Protein AF-A0A1T5BQB6-F1 (afdb_monomer)

Solvent-accessible surface area (backbone atoms only — not comparable to full-atom values): 5089 Å² total; per-residue (Å²): 135,84,51,71,68,57,51,50,54,55,33,52,55,50,39,55,50,49,59,73,57,30,31,69,90,70,32,96,58,38,62,62,63,54,69,67,57,45,52,53,53,38,52,54,47,52,52,48,27,51,51,33,52,74,73,41,61,78,70,58,12,56,53,51,24,52,54,41,49,46,53,42,52,28,48,55,50,53,38,28,74,72,70,54,73,85,75,85,80,131

Organism: NCBI:txid1507287

Radius of gyration: 14.6 Å; Cα contacts (8 Å, |Δi|>4): 66; chains: 1; bounding box: 31×39×35 Å

Foldseek 3Di:
DDDPVRLVVLLVVLLVVLLVCQAVVNDVCRLADALVVLVVVLVVLQVVLVVLLVPDDPPVSVVVSVVSVSNNVSSVVSNCVRPNDDDDDD

pLDDT: mean 95.54, std 4.27, range [74.0, 98.69]

Structure (mmCIF, N/CA/C/O backbone):
data_AF-A0A1T5BQB6-F1
#
_entry.id   AF-A0A1T5BQB6-F1
#
loop_
_atom_site.group_PDB
_atom_site.id
_atom_site.type_symbol
_atom_site.label_atom_id
_atom_site.label_alt_id
_atom_site.label_comp_id
_atom_site.label_asym_id
_atom_site.label_entity_id
_atom_site.label_seq_id
_atom_site.pdbx_PDB_ins_code
_atom_site.Cartn_x
_atom_site.Cartn_y
_atom_site.Cartn_z
_atom_site.occupancy
_atom_site.B_iso_or_equiv
_atom_site.auth_seq_id
_atom_site.auth_comp_id
_atom_site.auth_asym_id
_atom_site.auth_atom_id
_atom_site.pdbx_PDB_model_num
ATOM 1 N N . MET A 1 1 ? -18.748 -7.369 8.334 1.00 76.69 1 MET A N 1
ATOM 2 C CA . MET A 1 1 ? -17.346 -7.737 8.036 1.00 76.69 1 MET A CA 1
ATOM 3 C C . MET A 1 1 ? -17.243 -7.978 6.544 1.00 76.69 1 MET A C 1
ATOM 5 O O . MET A 1 1 ? -18.140 -8.613 6.009 1.00 76.69 1 MET A O 1
ATOM 9 N N . THR A 1 2 ? -16.206 -7.447 5.899 1.00 91.75 2 THR A N 1
ATOM 10 C CA . THR A 1 2 ? -15.958 -7.594 4.457 1.00 91.75 2 THR A CA 1
ATOM 11 C C . THR A 1 2 ? -15.382 -8.977 4.156 1.00 91.75 2 THR A C 1
ATOM 13 O O . THR A 1 2 ? -14.554 -9.489 4.912 1.00 91.75 2 THR A O 1
ATOM 16 N N . THR A 1 3 ? -15.819 -9.603 3.070 1.00 97.69 3 THR A N 1
ATOM 17 C CA . THR A 1 3 ? -15.285 -10.885 2.605 1.00 97.69 3 THR A CA 1
ATOM 18 C C . THR A 1 3 ? -13.904 -10.711 1.978 1.00 97.69 3 THR A C 1
ATOM 20 O O . THR A 1 3 ? -13.520 -9.633 1.529 1.00 97.69 3 THR A O 1
ATOM 23 N N . ARG A 1 4 ? -13.142 -11.806 1.885 1.00 96.94 4 ARG A N 1
ATOM 24 C CA . ARG A 1 4 ? -11.829 -11.785 1.224 1.00 96.94 4 ARG A CA 1
ATOM 25 C C . ARG A 1 4 ? -11.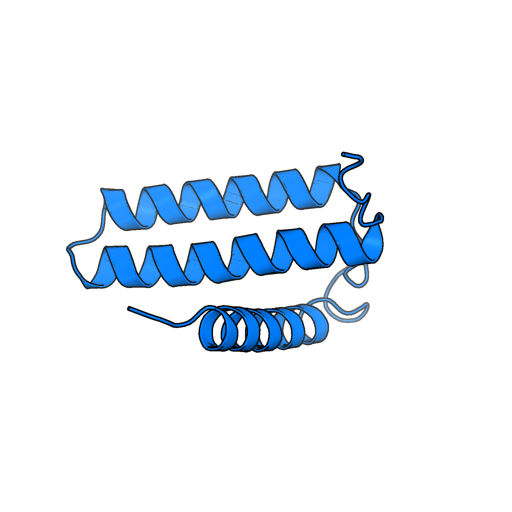918 -11.385 -0.251 1.00 96.94 4 ARG A C 1
ATOM 27 O O . ARG A 1 4 ? -11.049 -10.670 -0.731 1.00 96.94 4 ARG A O 1
ATOM 34 N N . ALA A 1 5 ? -12.965 -11.831 -0.944 1.00 98.06 5 ALA A N 1
ATOM 35 C CA . ALA A 1 5 ? -13.189 -11.491 -2.345 1.00 98.06 5 ALA A CA 1
ATOM 36 C C . ALA A 1 5 ? -13.446 -9.987 -2.526 1.00 98.06 5 ALA A C 1
ATOM 38 O O . ALA A 1 5 ? -12.845 -9.370 -3.396 1.00 98.06 5 ALA A O 1
ATOM 39 N N . GLU A 1 6 ? -14.266 -9.381 -1.662 1.00 97.81 6 GLU A N 1
ATOM 40 C CA . GLU A 1 6 ? -14.511 -7.932 -1.679 1.00 97.81 6 GLU A CA 1
ATOM 41 C C . GLU A 1 6 ? -13.244 -7.124 -1.357 1.00 97.81 6 GLU A C 1
ATOM 43 O O . GLU A 1 6 ? -13.022 -6.075 -1.955 1.00 97.81 6 GLU A O 1
ATOM 48 N N . VAL A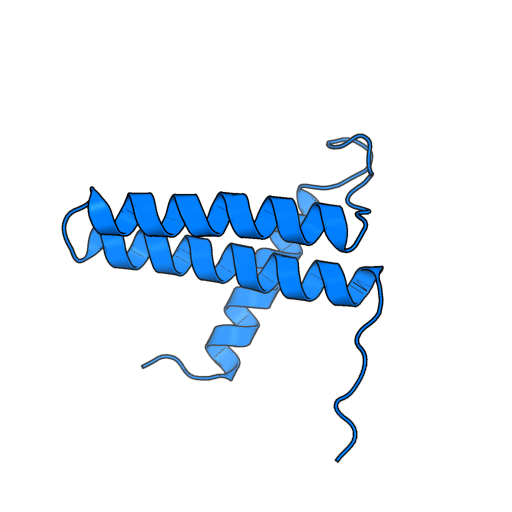 1 7 ? -12.384 -7.616 -0.454 1.00 97.44 7 VAL A N 1
ATOM 49 C CA . VAL A 1 7 ? -11.080 -6.985 -0.184 1.00 97.44 7 VAL A CA 1
ATOM 50 C C . VAL A 1 7 ? -10.193 -7.007 -1.427 1.00 97.44 7 VAL A C 1
ATOM 52 O O . VAL A 1 7 ? -9.626 -5.973 -1.772 1.00 97.44 7 VAL A O 1
ATOM 55 N N . TYR A 1 8 ? -10.083 -8.146 -2.116 1.00 97.62 8 TYR A N 1
ATOM 56 C CA . TYR A 1 8 ? -9.284 -8.223 -3.342 1.00 97.62 8 TYR A CA 1
ATOM 57 C C . TYR A 1 8 ? -9.861 -7.358 -4.463 1.00 97.62 8 TYR A C 1
ATOM 59 O O . TYR A 1 8 ? -9.105 -6.610 -5.069 1.00 97.62 8 TYR A O 1
ATOM 67 N N . ALA A 1 9 ? -11.184 -7.322 -4.637 1.00 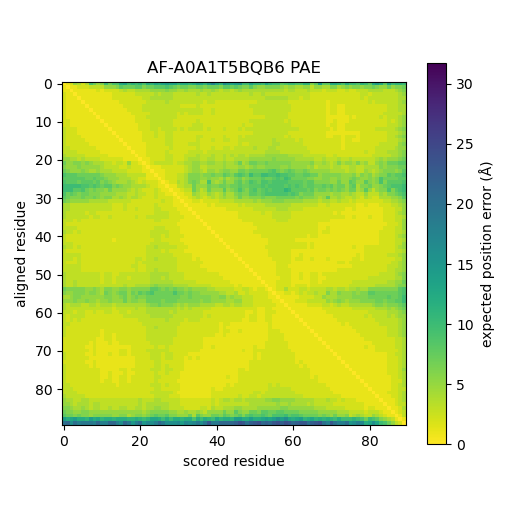97.38 9 ALA A N 1
ATOM 68 C CA . ALA A 1 9 ? -11.815 -6.411 -5.591 1.00 97.38 9 ALA A CA 1
ATOM 69 C C . ALA A 1 9 ? -11.489 -4.934 -5.290 1.00 97.38 9 ALA A C 1
ATOM 71 O O . ALA A 1 9 ? -11.202 -4.160 -6.200 1.00 97.38 9 ALA A O 1
ATOM 72 N N . ALA A 1 10 ? -11.480 -4.533 -4.014 1.00 97.25 10 ALA A N 1
ATOM 73 C CA . ALA A 1 10 ? -11.068 -3.184 -3.632 1.00 97.25 10 ALA A CA 1
ATOM 74 C C . ALA A 1 10 ? -9.584 -2.919 -3.955 1.00 97.25 10 ALA A C 1
ATOM 76 O O . ALA A 1 10 ? -9.249 -1.831 -4.425 1.00 97.25 10 ALA A O 1
ATOM 77 N N . LEU A 1 11 ? -8.695 -3.893 -3.740 1.00 97.38 11 LEU A N 1
ATOM 78 C CA . LEU A 1 11 ? -7.281 -3.763 -4.107 1.00 97.38 11 LEU A CA 1
ATOM 79 C C . LEU A 1 11 ? -7.083 -3.651 -5.618 1.00 97.38 11 LEU A C 1
ATOM 81 O O . LEU A 1 11 ? -6.300 -2.806 -6.043 1.00 97.38 11 LEU A O 1
ATOM 85 N N . ASP A 1 12 ? -7.826 -4.415 -6.416 1.00 97.25 12 ASP A N 1
ATOM 86 C CA . ASP A 1 12 ? -7.748 -4.354 -7.878 1.00 97.25 12 ASP A CA 1
ATOM 87 C C . ASP A 1 12 ? -8.120 -2.955 -8.393 1.00 97.25 12 ASP A C 1
ATOM 89 O O . ASP A 1 12 ? -7.439 -2.407 -9.260 1.00 97.25 12 ASP A O 1
ATOM 93 N N . THR A 1 13 ? -9.146 -2.318 -7.810 1.00 97.44 13 THR A N 1
ATOM 94 C CA . THR A 1 13 ? -9.507 -0.933 -8.175 1.00 97.44 13 THR A CA 1
ATOM 95 C C . THR A 1 13 ? -8.416 0.079 -7.821 1.00 97.44 13 THR A C 1
ATOM 97 O O . THR A 1 13 ? -8.164 1.009 -8.586 1.00 97.44 13 THR A O 1
ATOM 100 N N . GLU A 1 14 ? -7.732 -0.106 -6.690 1.00 97.69 14 GLU A N 1
ATOM 101 C CA . GLU A 1 14 ? -6.625 0.760 -6.274 1.00 97.69 14 GLU A CA 1
ATOM 102 C C . GLU A 1 14 ? -5.383 0.543 -7.153 1.00 97.69 14 GLU A C 1
ATOM 104 O O . GLU A 1 14 ? -4.718 1.513 -7.516 1.00 97.69 14 GLU A O 1
ATOM 109 N N . ARG A 1 15 ? -5.089 -0.703 -7.551 1.00 96.62 15 ARG A N 1
ATOM 110 C CA . ARG A 1 15 ? -4.007 -1.012 -8.499 1.00 96.62 15 ARG A CA 1
ATOM 111 C C . ARG A 1 15 ? -4.257 -0.383 -9.862 1.00 96.62 15 ARG A C 1
ATOM 113 O O . ARG A 1 15 ? -3.375 0.306 -10.364 1.00 96.62 15 ARG A O 1
ATOM 120 N N . ALA A 1 16 ? -5.472 -0.506 -10.395 1.00 96.00 16 ALA A N 1
ATOM 121 C CA . ALA A 1 16 ? -5.846 0.138 -11.653 1.00 96.00 16 ALA A CA 1
ATOM 122 C C . ALA A 1 16 ? -5.683 1.669 -11.597 1.00 96.00 16 ALA A C 1
ATOM 124 O O . ALA A 1 16 ? -5.208 2.281 -12.554 1.00 96.00 16 ALA A O 1
ATOM 125 N N . TYR A 1 17 ? -6.036 2.294 -10.468 1.00 95.25 17 TYR A N 1
ATOM 126 C CA . TYR A 1 17 ? -5.803 3.723 -10.254 1.00 95.25 17 TYR A CA 1
ATOM 127 C C . TYR A 1 17 ? -4.308 4.077 -10.232 1.00 95.25 17 TYR A C 1
ATOM 129 O O . TY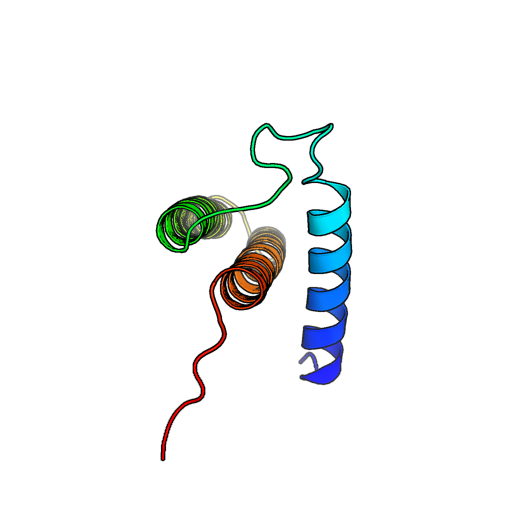R A 1 17 ? -3.895 5.036 -10.880 1.00 95.25 17 TYR A O 1
ATOM 137 N N . GLN A 1 18 ? -3.490 3.306 -9.514 1.00 92.81 18 GLN A N 1
ATOM 138 C CA . GLN A 1 18 ? -2.041 3.515 -9.443 1.00 92.81 18 GLN A CA 1
ATOM 139 C C . GLN A 1 18 ? -1.361 3.356 -10.808 1.00 92.81 18 GLN A C 1
ATOM 141 O O . GLN A 1 18 ? -0.526 4.185 -11.159 1.00 92.81 18 GLN A O 1
ATOM 146 N N . ASP A 1 19 ? -1.753 2.354 -11.596 1.00 92.88 19 ASP A N 1
ATOM 147 C CA . ASP A 1 19 ? -1.201 2.119 -12.936 1.00 92.88 19 ASP A CA 1
ATOM 148 C C . ASP A 1 19 ? -1.547 3.256 -13.904 1.00 92.88 19 ASP A C 1
ATOM 150 O O . ASP A 1 19 ? -0.722 3.657 -14.721 1.00 92.88 19 ASP A O 1
ATOM 154 N N . ALA A 1 20 ? -2.749 3.827 -13.781 1.00 93.00 20 ALA A N 1
ATOM 155 C CA . ALA A 1 20 ? -3.142 5.008 -14.545 1.00 93.00 20 ALA A CA 1
ATOM 156 C C . ALA A 1 20 ? -2.423 6.287 -14.081 1.00 93.00 20 ALA A C 1
ATOM 158 O O . ALA A 1 20 ? -2.247 7.217 -14.868 1.00 93.00 20 ALA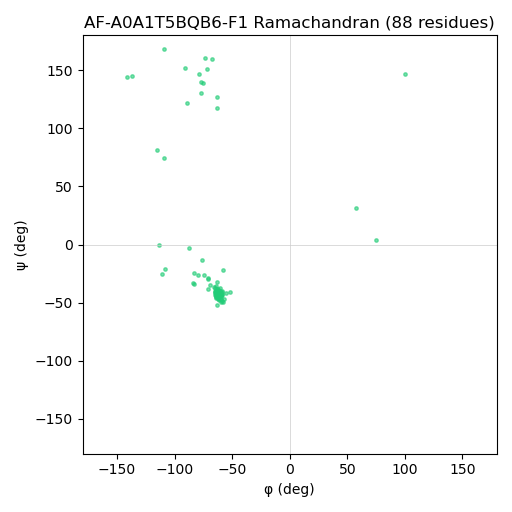 A O 1
ATOM 159 N N . LEU A 1 21 ? -2.039 6.360 -12.803 1.00 91.12 21 LEU A N 1
ATOM 160 C CA . LEU A 1 21 ? -1.384 7.529 -12.222 1.00 91.12 21 LEU A CA 1
ATOM 161 C C . LEU A 1 21 ? 0.125 7.542 -12.461 1.00 91.12 21 LEU A C 1
ATOM 163 O O . LEU A 1 21 ? 0.692 8.627 -12.555 1.00 91.12 21 LEU A O 1
ATOM 167 N N . TRP A 1 22 ? 0.785 6.387 -12.511 1.00 89.69 22 TRP A N 1
ATOM 168 C CA . TRP A 1 22 ? 2.243 6.271 -12.580 1.00 89.69 22 TRP A CA 1
ATOM 169 C C . TRP A 1 22 ? 2.702 5.778 -13.946 1.00 89.69 22 TRP A C 1
ATOM 171 O O . TRP A 1 22 ? 3.135 4.642 -14.117 1.00 89.69 22 TRP A O 1
ATOM 181 N N . THR A 1 23 ? 2.626 6.675 -14.922 1.00 91.69 23 THR A N 1
ATOM 182 C CA . THR A 1 23 ? 3.061 6.442 -16.295 1.00 91.69 23 THR A CA 1
ATOM 183 C C . THR A 1 23 ? 4.331 7.252 -16.590 1.00 91.69 23 THR A C 1
ATOM 185 O O . THR A 1 23 ? 4.719 8.115 -15.788 1.00 91.69 23 THR A O 1
ATOM 188 N N . PRO A 1 24 ? 5.022 7.000 -17.718 1.00 91.88 24 PRO A N 1
ATOM 189 C CA . PRO A 1 24 ? 6.168 7.813 -18.138 1.00 91.88 24 PRO A CA 1
ATOM 190 C C . PRO A 1 24 ? 5.837 9.302 -18.330 1.00 91.88 24 PRO A C 1
ATOM 192 O O . PRO A 1 24 ? 6.724 10.149 -18.268 1.00 91.88 24 PRO A O 1
ATOM 195 N N . GLU A 1 25 ? 4.564 9.636 -18.551 1.00 91.38 25 GLU A N 1
ATOM 196 C CA . GLU A 1 25 ? 4.083 11.011 -18.710 1.00 91.38 25 GLU A CA 1
ATOM 197 C C . GLU A 1 25 ? 3.909 11.738 -17.370 1.00 91.38 25 GLU A C 1
ATOM 199 O O . GLU A 1 25 ? 3.985 12.966 -17.320 1.00 91.38 25 GLU A O 1
ATOM 204 N N . THR A 1 26 ? 3.665 11.003 -16.284 1.00 87.00 26 THR A N 1
ATOM 205 C CA . THR A 1 26 ? 3.357 11.571 -14.962 1.00 87.00 26 THR A CA 1
ATOM 206 C C . THR A 1 26 ? 4.494 11.411 -13.959 1.00 87.00 26 THR A C 1
ATOM 208 O O . THR A 1 26 ? 4.555 12.151 -12.976 1.00 87.00 26 THR A O 1
ATOM 211 N N . THR A 1 27 ? 5.411 10.468 -14.189 1.00 88.38 27 THR A N 1
ATOM 212 C CA . THR A 1 27 ? 6.546 10.182 -13.305 1.00 88.38 27 THR A CA 1
ATOM 213 C C . THR A 1 27 ? 7.804 9.860 -14.107 1.00 88.38 27 THR A C 1
ATOM 215 O O . THR A 1 27 ? 7.749 9.185 -15.129 1.00 88.38 27 THR A O 1
ATOM 218 N N . ILE A 1 28 ? 8.970 10.286 -13.609 1.00 88.25 28 ILE A N 1
ATOM 219 C CA . ILE A 1 28 ? 10.268 10.005 -14.254 1.00 88.25 28 ILE A CA 1
ATOM 220 C C . ILE A 1 28 ? 10.562 8.497 -14.295 1.00 88.25 28 ILE A C 1
ATOM 222 O O . ILE A 1 28 ? 11.194 8.013 -15.229 1.00 88.25 28 ILE A O 1
ATOM 226 N N . SER A 1 29 ? 10.102 7.750 -13.290 1.00 88.31 29 SER A N 1
ATOM 227 C CA . SER A 1 29 ? 10.291 6.302 -13.206 1.00 88.31 29 SER A CA 1
ATOM 228 C C . SER A 1 29 ? 9.379 5.506 -14.141 1.00 88.31 29 SER A C 1
ATOM 230 O O . SER A 1 29 ? 9.579 4.303 -14.297 1.00 88.31 29 SER A O 1
ATOM 232 N N . GLY A 1 30 ? 8.348 6.131 -14.722 1.00 89.56 30 GLY A N 1
ATOM 233 C CA . GLY A 1 30 ? 7.297 5.412 -15.442 1.00 89.56 30 GLY A CA 1
AT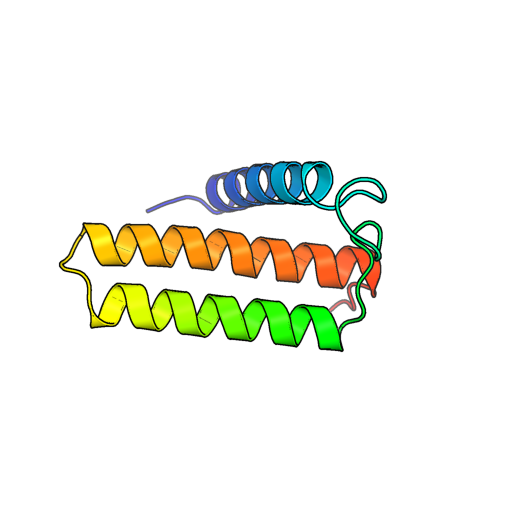OM 234 C C . GLY A 1 30 ? 6.585 4.369 -14.576 1.00 89.56 30 GLY A C 1
ATOM 235 O O . GLY A 1 30 ? 6.218 3.312 -15.080 1.00 89.56 30 GLY A O 1
ATOM 236 N N . GLY A 1 31 ? 6.487 4.625 -13.267 1.00 89.06 31 GLY A N 1
ATOM 237 C CA . GLY A 1 31 ? 5.915 3.701 -12.286 1.00 89.06 31 GLY A CA 1
ATOM 238 C C . GLY A 1 31 ? 6.791 2.506 -11.903 1.00 89.06 31 GLY A C 1
ATOM 239 O O . GLY A 1 31 ? 6.345 1.676 -11.112 1.00 89.06 31 GLY A O 1
ATOM 240 N N . LEU A 1 32 ? 8.025 2.404 -12.408 1.00 93.69 32 LEU A N 1
ATOM 241 C CA . LEU A 1 32 ? 8.959 1.330 -12.058 1.00 93.69 32 LEU A CA 1
ATOM 242 C C . LEU A 1 32 ? 9.807 1.703 -10.843 1.00 93.69 32 LEU A C 1
ATOM 244 O O . LEU A 1 32 ? 10.552 2.680 -10.876 1.00 93.69 32 LEU A O 1
ATOM 248 N N . HIS A 1 33 ? 9.743 0.897 -9.787 1.00 95.56 33 HIS A N 1
ATOM 249 C CA . HIS A 1 33 ? 10.464 1.167 -8.547 1.00 95.56 33 HIS A CA 1
ATOM 250 C C . HIS A 1 33 ? 11.116 -0.092 -7.976 1.00 95.56 33 HIS A C 1
ATOM 252 O O . HIS A 1 33 ? 10.581 -1.205 -8.037 1.00 95.56 33 HIS A O 1
ATOM 258 N N . THR A 1 34 ? 12.281 0.106 -7.370 1.00 97.44 34 THR A N 1
ATOM 259 C CA . THR A 1 34 ? 12.985 -0.917 -6.596 1.00 97.44 34 THR A CA 1
ATOM 260 C C . THR A 1 34 ? 12.215 -1.272 -5.324 1.00 97.44 34 THR A C 1
ATOM 262 O O . THR A 1 34 ? 11.427 -0.479 -4.802 1.00 97.44 34 THR A O 1
ATOM 265 N N . VAL A 1 35 ? 12.501 -2.445 -4.750 1.00 98.19 35 VAL A N 1
ATOM 266 C CA . VAL A 1 35 ? 11.948 -2.853 -3.442 1.00 98.19 35 VAL A CA 1
ATOM 267 C C . VAL A 1 35 ? 12.186 -1.786 -2.365 1.00 98.19 35 VAL A C 1
ATOM 269 O O . VAL A 1 35 ? 11.296 -1.508 -1.564 1.00 98.19 35 VAL A O 1
ATOM 272 N N . THR A 1 36 ? 13.368 -1.162 -2.346 1.00 98.31 36 THR A N 1
ATOM 273 C CA . THR A 1 36 ? 13.707 -0.118 -1.370 1.00 98.31 36 THR A CA 1
ATOM 274 C C . THR A 1 36 ? 12.815 1.112 -1.512 1.00 98.31 36 THR A C 1
ATOM 276 O O . THR A 1 36 ? 12.315 1.609 -0.506 1.00 98.31 36 THR A O 1
ATOM 279 N N . GLU A 1 37 ? 12.573 1.590 -2.731 1.00 97.38 37 GLU A N 1
ATOM 280 C CA . GLU A 1 37 ? 11.689 2.738 -2.974 1.00 97.38 37 GLU A CA 1
ATOM 281 C C . GLU A 1 37 ? 10.245 2.432 -2.567 1.00 97.38 37 GLU A C 1
ATOM 283 O O . GLU A 1 37 ? 9.626 3.231 -1.863 1.00 97.38 37 GLU A O 1
ATOM 288 N N . TRP A 1 38 ? 9.738 1.240 -2.900 1.00 97.75 38 TRP A N 1
ATOM 289 C CA . TRP A 1 38 ? 8.415 0.801 -2.454 1.00 97.75 38 TRP A CA 1
ATOM 290 C C . TRP A 1 38 ? 8.287 0.778 -0.930 1.00 97.75 38 TRP A C 1
ATOM 292 O O . TRP A 1 38 ? 7.277 1.236 -0.395 1.00 97.75 38 TRP A O 1
ATOM 302 N N . LEU A 1 39 ? 9.304 0.283 -0.215 1.00 98.56 39 LEU A N 1
ATOM 303 C CA . LEU A 1 39 ? 9.322 0.289 1.252 1.00 98.56 39 LEU A CA 1
ATOM 304 C C . LEU A 1 39 ? 9.269 1.711 1.819 1.00 98.56 39 LEU A C 1
ATOM 306 O O . LEU A 1 39 ? 8.530 1.955 2.771 1.00 98.56 39 LEU A O 1
ATOM 310 N N . VAL A 1 40 ? 9.999 2.654 1.220 1.00 98.31 40 VAL A N 1
ATOM 311 C CA . VAL A 1 40 ? 9.969 4.068 1.625 1.00 98.31 40 VAL A CA 1
ATOM 312 C C . VAL A 1 40 ? 8.582 4.676 1.401 1.00 98.31 40 VAL A C 1
ATOM 314 O O . VAL A 1 40 ? 8.060 5.354 2.287 1.00 98.31 40 VAL A O 1
ATOM 317 N N . TYR A 1 41 ? 7.944 4.410 0.258 1.00 96.94 41 TYR A N 1
ATOM 318 C CA . TYR A 1 41 ? 6.587 4.897 -0.008 1.00 96.94 41 TYR A CA 1
ATOM 319 C C . TYR A 1 41 ? 5.569 4.305 0.967 1.00 96.94 41 TYR A C 1
ATOM 321 O O . TYR A 1 41 ? 4.757 5.043 1.528 1.00 96.94 41 TYR A O 1
ATOM 329 N N . MET A 1 42 ? 5.638 2.997 1.224 1.00 98.50 42 MET A N 1
ATOM 330 C CA . MET A 1 42 ? 4.761 2.337 2.189 1.00 98.50 42 MET A CA 1
ATOM 331 C C . MET A 1 42 ? 4.956 2.877 3.614 1.00 98.50 42 MET A C 1
ATOM 333 O O . MET A 1 42 ? 3.955 3.110 4.287 1.00 98.50 42 MET A O 1
ATOM 337 N N . ASP A 1 43 ? 6.191 3.142 4.064 1.00 98.69 43 ASP A N 1
ATOM 338 C CA . ASP A 1 43 ? 6.452 3.757 5.381 1.00 98.69 43 ASP A CA 1
ATOM 339 C C . ASP A 1 43 ? 5.836 5.160 5.486 1.00 98.69 43 ASP A C 1
ATOM 341 O O . ASP A 1 43 ? 5.206 5.490 6.492 1.00 98.69 43 ASP A O 1
ATOM 345 N N . SER A 1 44 ? 5.939 5.969 4.426 1.00 98.44 44 SER A N 1
ATOM 346 C CA . SER A 1 44 ? 5.320 7.299 4.382 1.00 98.44 44 SER A CA 1
ATOM 347 C C . SER A 1 44 ? 3.804 7.231 4.582 1.00 98.44 44 SER A C 1
ATOM 349 O O . SER A 1 44 ? 3.259 7.948 5.421 1.00 98.44 44 SER A O 1
ATOM 351 N N . TYR A 1 45 ? 3.114 6.351 3.851 1.00 98.31 45 TYR A N 1
ATOM 352 C CA . TYR A 1 45 ? 1.663 6.193 4.000 1.00 98.31 45 TYR A CA 1
ATOM 353 C C . TYR A 1 45 ? 1.281 5.515 5.316 1.00 98.31 45 TYR A C 1
ATOM 355 O O . TYR A 1 45 ? 0.229 5.811 5.876 1.00 98.31 45 TYR A O 1
ATOM 363 N N . LEU A 1 46 ? 2.128 4.639 5.859 1.00 98.62 46 LEU A N 1
ATOM 364 C CA . LEU A 1 46 ? 1.887 4.046 7.170 1.00 98.62 46 LEU A CA 1
ATOM 365 C C . LEU A 1 46 ? 1.893 5.119 8.267 1.00 98.62 46 LEU A C 1
ATOM 367 O O . LEU A 1 46 ? 1.006 5.136 9.121 1.00 98.62 46 LEU A O 1
ATOM 371 N N . ARG A 1 47 ? 2.846 6.056 8.217 1.00 98.56 47 ARG A N 1
ATOM 372 C CA . ARG A 1 47 ? 2.873 7.222 9.116 1.00 98.56 47 ARG A CA 1
ATOM 373 C C . ARG A 1 47 ? 1.649 8.112 8.931 1.00 98.56 47 ARG A C 1
ATOM 375 O O . ARG A 1 47 ? 1.079 8.550 9.924 1.00 98.56 47 ARG A O 1
ATOM 382 N N . GLU A 1 48 ? 1.208 8.324 7.692 1.00 97.81 48 GLU A N 1
ATOM 383 C CA . GLU A 1 48 ? -0.027 9.065 7.410 1.00 97.81 48 GLU A CA 1
ATOM 384 C C . GLU A 1 48 ? -1.254 8.394 8.050 1.00 97.81 48 GLU A C 1
ATOM 386 O O . GLU A 1 48 ? -2.060 9.068 8.688 1.00 97.81 48 GLU A O 1
ATOM 391 N N . ALA A 1 49 ? -1.377 7.066 7.958 1.00 98.19 49 ALA A N 1
ATOM 392 C CA . ALA A 1 49 ? -2.464 6.329 8.603 1.00 98.19 49 ALA A CA 1
ATOM 393 C C . ALA A 1 49 ? -2.444 6.498 10.133 1.00 98.19 49 ALA A C 1
ATOM 395 O O . ALA A 1 49 ? -3.495 6.696 10.745 1.00 98.19 49 ALA A O 1
ATOM 396 N N . PHE A 1 50 ? -1.258 6.475 10.755 1.00 98.38 50 PHE A N 1
ATOM 397 C CA . PHE A 1 50 ? -1.115 6.760 12.187 1.00 98.38 50 PHE A CA 1
ATOM 398 C C . PHE A 1 50 ? -1.516 8.195 12.544 1.00 98.38 50 PHE A C 1
ATOM 400 O O . PHE A 1 50 ? -2.188 8.425 13.553 1.00 98.38 50 PHE A O 1
ATOM 407 N N . ASP A 1 51 ? -1.154 9.168 11.713 1.00 97.75 51 ASP A N 1
ATOM 408 C CA . ASP A 1 51 ? -1.563 10.559 11.893 1.00 97.75 51 ASP A CA 1
ATOM 409 C C . ASP A 1 51 ? -3.087 10.724 11.784 1.00 97.75 51 ASP A C 1
ATOM 411 O O . ASP A 1 51 ? -3.689 11.430 12.595 1.00 97.75 51 ASP A O 1
ATOM 415 N N . GLN A 1 52 ? -3.731 10.034 10.839 1.00 97.69 52 GLN A N 1
ATOM 416 C CA . GLN A 1 52 ? -5.187 10.058 10.661 1.00 97.69 52 GLN A CA 1
ATOM 417 C C . GLN A 1 52 ? -5.919 9.562 11.916 1.00 97.69 52 GLN A C 1
ATOM 419 O O . GLN A 1 52 ? -6.808 10.257 12.410 1.00 97.69 52 GLN A O 1
ATOM 424 N N . VAL A 1 53 ? -5.524 8.408 12.471 1.00 97.88 53 VAL A N 1
ATOM 425 C CA . VAL A 1 53 ? -6.175 7.838 13.672 1.00 97.88 53 VAL A CA 1
ATOM 426 C C . VAL A 1 53 ? -5.828 8.565 14.968 1.00 97.88 53 VAL A C 1
ATOM 428 O O . VAL A 1 53 ? -6.615 8.532 15.906 1.00 97.88 53 VAL A O 1
ATOM 431 N N . SER A 1 54 ? -4.667 9.221 15.049 1.00 96.88 54 SER A N 1
ATOM 432 C CA . SER A 1 54 ? -4.253 9.934 16.268 1.00 96.88 54 SER A CA 1
ATOM 433 C C . SER A 1 54 ? -4.843 11.339 16.384 1.00 96.88 54 SER A C 1
ATOM 435 O O . SER A 1 54 ? -4.949 11.865 17.491 1.00 96.88 54 SER A O 1
ATOM 437 N N . ARG A 1 55 ? -5.214 11.960 15.258 1.00 95.06 55 ARG A N 1
ATOM 438 C CA . ARG A 1 55 ? -5.692 13.353 15.211 1.00 95.06 55 ARG A CA 1
ATOM 439 C C . ARG A 1 55 ? -7.176 13.477 14.881 1.00 95.06 55 ARG A C 1
ATOM 441 O O . ARG A 1 55 ? -7.782 14.493 15.213 1.00 95.06 55 ARG A O 1
ATOM 448 N N . GLY A 1 56 ? -7.747 12.496 14.188 1.00 94.12 56 GLY A N 1
ATOM 449 C CA . GLY A 1 56 ? -9.138 12.528 13.750 1.00 94.12 56 GLY A CA 1
ATOM 450 C C . GLY A 1 56 ? -10.102 11.891 14.760 1.00 94.12 56 GLY A C 1
ATOM 451 O O . GLY A 1 56 ? -9.722 10.967 15.475 1.00 94.12 56 GLY A O 1
ATOM 452 N N . PRO A 1 57 ? -11.373 12.328 14.799 1.00 95.75 57 PRO A N 1
ATOM 453 C CA . PRO A 1 57 ? -12.412 11.629 15.541 1.00 95.75 57 PRO A CA 1
ATOM 454 C C . PRO A 1 57 ? -12.928 10.403 14.774 1.00 95.75 57 PRO A C 1
ATOM 456 O O . PRO A 1 57 ? -13.053 10.406 13.542 1.00 95.75 57 PRO A O 1
ATOM 459 N N . ASP A 1 58 ? -13.309 9.367 15.514 1.00 95.50 58 ASP A N 1
ATOM 460 C CA . ASP A 1 58 ? -14.040 8.233 14.956 1.00 95.50 58 ASP A CA 1
ATOM 461 C C . ASP A 1 58 ? -15.496 8.591 14.605 1.00 95.50 58 ASP A C 1
ATOM 463 O O . ASP A 1 58 ? -16.093 9.462 15.243 1.00 95.50 58 ASP A O 1
ATOM 467 N N . PRO A 1 59 ? -16.097 7.926 13.595 1.00 95.44 59 PRO A N 1
ATOM 468 C CA . PRO A 1 59 ? -15.534 6.834 12.784 1.00 95.44 59 PRO A CA 1
ATOM 469 C C . PRO A 1 59 ? -14.732 7.306 11.555 1.00 95.44 59 PRO A C 1
ATOM 471 O O . PRO A 1 59 ? -14.196 6.484 10.810 1.00 95.44 59 PRO A O 1
ATOM 474 N N . ALA A 1 60 ? -14.672 8.616 11.303 1.00 97.12 60 ALA A N 1
ATOM 475 C CA . ALA A 1 60 ? -14.065 9.173 10.094 1.00 97.12 60 ALA A CA 1
ATOM 476 C C . ALA A 1 60 ? -12.556 8.892 10.015 1.00 97.12 60 ALA A C 1
ATOM 478 O O . ALA A 1 60 ? -12.053 8.530 8.951 1.00 97.12 60 ALA A O 1
ATOM 479 N N . ALA A 1 61 ? -11.856 8.999 11.146 1.00 97.19 61 ALA A N 1
ATOM 480 C CA . ALA A 1 61 ? -10.432 8.696 11.257 1.00 97.19 61 ALA A CA 1
ATOM 481 C C . ALA A 1 61 ? -10.117 7.241 10.883 1.00 97.19 61 ALA A C 1
ATOM 483 O O . ALA A 1 61 ? -9.240 6.984 10.058 1.00 97.19 61 ALA A O 1
ATOM 484 N N . THR A 1 62 ? -10.899 6.297 11.414 1.00 97.00 62 THR A N 1
ATOM 485 C CA . THR A 1 62 ? -10.792 4.875 11.069 1.00 97.00 62 THR A CA 1
ATOM 486 C C . THR A 1 62 ? -11.019 4.629 9.575 1.00 97.00 62 THR A C 1
ATOM 488 O O . THR A 1 62 ? -10.259 3.890 8.948 1.00 97.00 62 THR A O 1
ATOM 491 N N . LEU A 1 63 ? -12.030 5.259 8.967 1.00 97.06 63 LEU A N 1
ATOM 492 C CA . LEU A 1 63 ? -12.285 5.102 7.531 1.00 97.06 63 LEU A CA 1
ATOM 493 C C . LEU A 1 63 ? -11.131 5.651 6.676 1.00 97.06 63 LEU A C 1
ATOM 495 O O . LEU A 1 63 ? -10.737 5.012 5.698 1.00 97.06 63 LEU A O 1
ATOM 499 N N . ALA A 1 64 ? -10.570 6.805 7.046 1.00 97.62 64 ALA A N 1
ATOM 500 C CA . ALA A 1 64 ? -9.404 7.375 6.373 1.00 97.62 64 ALA A CA 1
ATOM 501 C C . ALA A 1 64 ? -8.197 6.429 6.455 1.00 97.62 64 ALA A C 1
ATOM 503 O O . ALA A 1 64 ? -7.603 6.102 5.427 1.00 97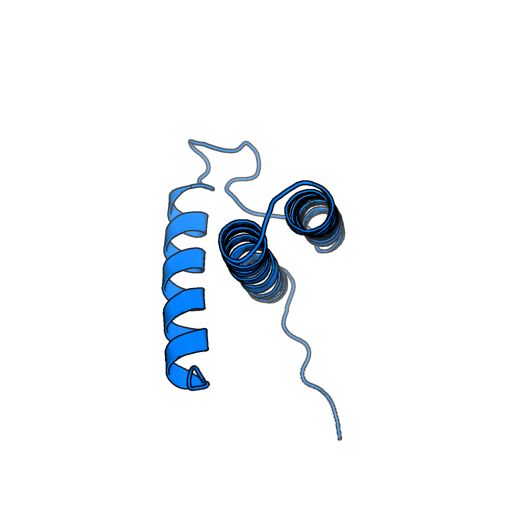.62 64 ALA A O 1
ATOM 504 N N . ALA A 1 65 ? -7.917 5.893 7.643 1.00 98.00 65 ALA A N 1
ATOM 505 C CA . ALA A 1 65 ? -6.832 4.940 7.843 1.00 98.00 65 ALA A CA 1
ATOM 506 C C . ALA A 1 65 ? -7.021 3.658 7.022 1.00 98.00 65 ALA A C 1
ATOM 508 O O . ALA A 1 65 ? -6.068 3.177 6.414 1.00 98.00 65 ALA A O 1
ATOM 509 N N . LEU A 1 66 ? -8.248 3.133 6.920 1.00 97.19 66 LEU A N 1
ATOM 510 C CA . LEU A 1 66 ? -8.550 1.971 6.074 1.00 97.19 66 LEU A CA 1
ATOM 511 C C . LEU A 1 66 ? -8.315 2.247 4.581 1.00 97.19 66 LEU A C 1
ATOM 513 O O . LEU A 1 66 ? -7.805 1.374 3.875 1.00 97.19 66 LEU A O 1
ATOM 517 N N . ASN A 1 67 ? -8.635 3.450 4.096 1.00 97.50 67 ASN A N 1
ATOM 518 C CA . ASN A 1 67 ? -8.298 3.849 2.726 1.00 97.50 67 ASN A CA 1
ATOM 519 C C . ASN A 1 67 ? -6.778 3.873 2.513 1.00 97.50 67 ASN A C 1
ATOM 521 O O . ASN A 1 67 ? -6.287 3.360 1.507 1.00 97.50 67 ASN A O 1
ATOM 525 N N . THR A 1 68 ? -6.028 4.395 3.482 1.00 98.19 68 THR A N 1
ATOM 526 C CA . THR A 1 68 ? -4.561 4.405 3.445 1.00 98.19 68 THR A CA 1
ATOM 527 C C . THR A 1 68 ? -3.983 2.985 3.472 1.00 98.19 68 THR A C 1
ATOM 529 O O . THR A 1 68 ? -3.079 2.670 2.700 1.00 98.19 68 THR A O 1
ATOM 532 N N . VAL A 1 69 ? -4.553 2.075 4.269 1.00 98.19 69 VAL A N 1
ATOM 533 C CA . VAL A 1 69 ? -4.168 0.652 4.290 1.00 98.19 69 VAL A CA 1
ATOM 534 C C . VAL A 1 69 ? -4.412 -0.022 2.939 1.00 98.19 69 VAL A C 1
ATOM 536 O O . VAL A 1 69 ? -3.547 -0.770 2.476 1.00 98.19 69 VAL A O 1
ATOM 539 N N . ARG A 1 70 ? -5.543 0.253 2.269 1.00 98.19 70 ARG A N 1
ATOM 540 C CA . ARG A 1 70 ? -5.806 -0.257 0.909 1.00 98.19 70 ARG A CA 1
ATOM 541 C C . ARG A 1 70 ? -4.695 0.170 -0.052 1.00 98.19 70 ARG A C 1
ATOM 543 O O . ARG A 1 70 ? -4.152 -0.673 -0.761 1.00 98.19 70 ARG A O 1
ATOM 550 N N . LYS A 1 71 ? -4.310 1.448 -0.011 1.00 97.88 71 LYS A N 1
ATOM 551 C CA . LYS A 1 71 ? -3.231 2.011 -0.833 1.00 97.88 71 LYS A CA 1
ATOM 552 C C . LYS A 1 71 ? -1.874 1.357 -0.568 1.00 97.88 71 LYS A C 1
ATOM 554 O O . LYS A 1 71 ? -1.215 0.943 -1.518 1.00 97.88 71 LYS A O 1
ATOM 559 N N . ILE A 1 72 ? -1.482 1.206 0.700 1.00 98.31 72 ILE A N 1
ATOM 560 C CA . ILE A 1 72 ? -0.238 0.516 1.097 1.00 98.31 72 ILE A CA 1
ATOM 561 C C . ILE A 1 72 ? -0.241 -0.932 0.599 1.00 98.31 72 ILE A C 1
ATOM 563 O O . ILE A 1 72 ? 0.750 -1.416 0.064 1.00 98.31 72 ILE A O 1
ATOM 567 N N . THR A 1 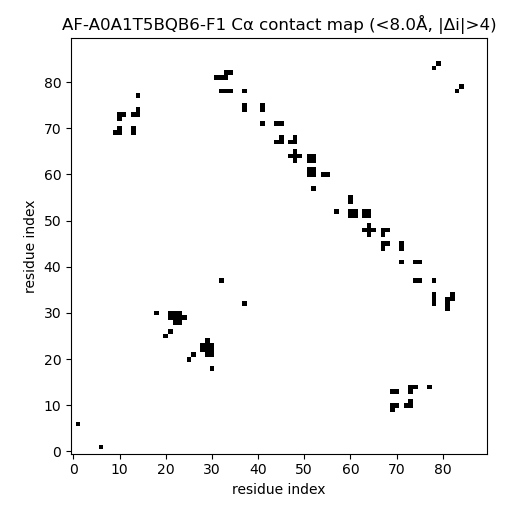73 ? -1.368 -1.626 0.745 1.00 98.44 73 THR A N 1
ATOM 568 C CA . THR A 1 73 ? -1.485 -3.027 0.322 1.00 98.44 73 THR A CA 1
ATOM 569 C C . THR A 1 73 ? -1.352 -3.157 -1.196 1.00 98.44 73 THR A C 1
ATOM 571 O O . THR A 1 73 ? -0.631 -4.031 -1.672 1.00 98.44 73 THR A O 1
ATOM 574 N N . ALA A 1 74 ? -1.976 -2.253 -1.956 1.00 98.12 74 ALA A N 1
ATOM 575 C CA . ALA A 1 74 ? -1.802 -2.163 -3.403 1.00 98.12 74 ALA A CA 1
ATOM 576 C C . ALA A 1 74 ? -0.333 -1.877 -3.788 1.00 98.12 74 ALA A C 1
ATOM 578 O O . ALA A 1 74 ? 0.198 -2.527 -4.681 1.00 98.12 74 ALA A O 1
ATOM 579 N N . MET A 1 75 ? 0.382 -1.013 -3.057 1.00 97.88 75 MET A N 1
ATOM 580 C CA . MET A 1 75 ? 1.828 -0.815 -3.270 1.00 97.88 75 MET A CA 1
ATOM 581 C C . MET A 1 75 ? 2.645 -2.081 -3.001 1.00 97.88 75 MET A C 1
ATOM 583 O O . MET A 1 75 ? 3.586 -2.374 -3.732 1.00 97.88 75 MET A O 1
ATOM 587 N N . GLY A 1 76 ? 2.282 -2.861 -1.982 1.00 98.19 76 GLY A N 1
ATOM 588 C CA . GLY A 1 76 ? 2.903 -4.159 -1.720 1.00 98.19 76 GLY A CA 1
ATOM 589 C C . GLY A 1 76 ? 2.721 -5.137 -2.885 1.00 98.19 76 GLY A C 1
ATOM 590 O O . GLY A 1 76 ? 3.669 -5.829 -3.256 1.00 98.19 76 GLY A O 1
ATOM 591 N N . VAL A 1 77 ? 1.533 -5.157 -3.499 1.00 97.88 77 VAL A N 1
ATOM 592 C CA . VAL A 1 77 ? 1.264 -5.934 -4.721 1.00 97.88 77 VAL A CA 1
ATOM 593 C C . VAL A 1 77 ? 2.130 -5.432 -5.878 1.00 97.88 77 VAL A C 1
ATOM 595 O O . VAL A 1 77 ? 2.879 -6.230 -6.435 1.00 97.88 77 VAL A O 1
ATOM 598 N N . ALA A 1 78 ? 2.126 -4.125 -6.164 1.00 97.31 78 ALA A N 1
ATOM 599 C CA . ALA A 1 78 ? 2.948 -3.518 -7.217 1.00 97.31 78 ALA A CA 1
ATOM 600 C C . ALA A 1 78 ? 4.445 -3.837 -7.051 1.00 97.31 78 ALA A C 1
ATOM 602 O O . ALA A 1 78 ? 5.137 -4.191 -8.006 1.00 97.31 78 ALA A O 1
ATOM 603 N N . CYS A 1 79 ? 4.942 -3.785 -5.814 1.00 98.06 79 CYS A N 1
ATOM 604 C CA . CYS A 1 79 ? 6.315 -4.143 -5.481 1.00 98.06 79 CYS A CA 1
ATOM 605 C C . CYS A 1 79 ? 6.643 -5.581 -5.898 1.00 98.06 79 CYS A C 1
ATOM 607 O O . CYS A 1 79 ? 7.645 -5.804 -6.579 1.00 98.06 79 CYS A O 1
ATOM 609 N N . MET A 1 80 ? 5.788 -6.544 -5.543 1.00 98.12 80 MET A N 1
ATOM 610 C CA . MET A 1 80 ? 5.971 -7.954 -5.900 1.00 98.12 80 MET A CA 1
ATOM 611 C C . MET A 1 80 ? 5.783 -8.220 -7.400 1.00 98.12 80 MET A C 1
ATOM 613 O O . MET A 1 80 ? 6.491 -9.057 -7.955 1.00 98.12 80 MET A O 1
ATOM 617 N N . GLU A 1 81 ? 4.871 -7.511 -8.068 1.00 96.94 81 GLU A N 1
ATOM 618 C CA . GLU A 1 81 ? 4.691 -7.583 -9.526 1.00 96.94 81 GLU A CA 1
ATOM 619 C C . GLU A 1 81 ? 5.975 -7.173 -10.261 1.00 96.94 81 GLU A C 1
ATOM 621 O O . GLU A 1 81 ? 6.405 -7.857 -11.188 1.00 96.94 81 GLU A O 1
ATOM 626 N N . GLN A 1 82 ? 6.617 -6.090 -9.815 1.00 96.38 82 GLN A N 1
ATOM 627 C CA . GLN A 1 82 ? 7.800 -5.520 -10.467 1.00 96.38 82 GLN A CA 1
ATOM 628 C C . GLN A 1 82 ? 9.115 -6.199 -10.071 1.00 96.38 82 GLN A C 1
ATOM 630 O O . GLN A 1 82 ? 10.035 -6.287 -10.881 1.00 96.38 82 GLN A O 1
ATOM 635 N N . ASN A 1 83 ? 9.225 -6.660 -8.824 1.00 97.81 83 ASN A N 1
ATOM 636 C CA . ASN A 1 83 ? 10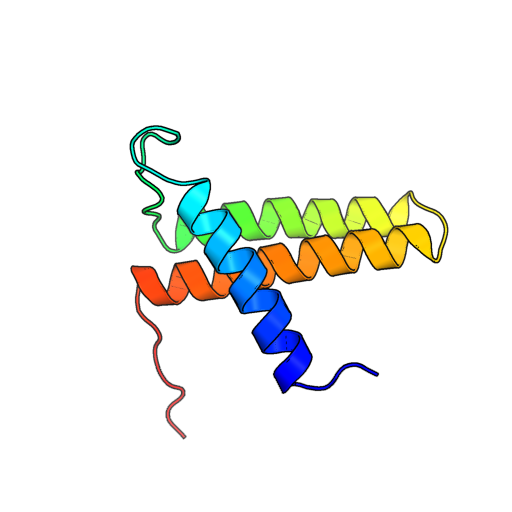.486 -7.138 -8.246 1.00 97.81 83 ASN A CA 1
ATOM 637 C C . ASN A 1 83 ? 10.482 -8.649 -7.946 1.00 97.81 83 ASN A C 1
ATOM 639 O O . ASN A 1 83 ? 11.487 -9.191 -7.484 1.00 97.81 83 ASN A O 1
ATOM 643 N N . GLY A 1 84 ? 9.371 -9.336 -8.223 1.00 97.56 84 GLY A N 1
ATOM 644 C CA . GLY A 1 84 ? 9.184 -10.765 -7.992 1.00 97.56 84 GLY A CA 1
ATOM 645 C C . GLY A 1 84 ? 8.400 -11.085 -6.715 1.00 97.56 84 GLY A C 1
ATOM 646 O O . GLY A 1 84 ? 8.510 -10.416 -5.688 1.00 97.56 84 GLY A O 1
ATOM 647 N N . ALA A 1 85 ? 7.629 -12.172 -6.779 1.00 96.94 85 ALA A N 1
ATOM 648 C CA . ALA A 1 85 ? 6.764 -12.655 -5.704 1.00 96.94 85 ALA A CA 1
ATOM 649 C C . ALA A 1 85 ? 7.245 -14.035 -5.206 1.00 96.94 85 ALA A C 1
ATOM 651 O O . ALA A 1 85 ? 6.735 -15.068 -5.653 1.00 96.94 85 ALA A O 1
ATOM 652 N N . PRO A 1 86 ? 8.265 -14.105 -4.330 1.00 95.69 86 PRO A N 1
ATOM 653 C CA . PRO A 1 86 ? 8.776 -15.383 -3.852 1.00 95.69 86 PRO A CA 1
ATOM 654 C C . PRO A 1 86 ? 7.700 -16.137 -3.063 1.00 95.69 86 PRO A C 1
ATOM 656 O O . PRO A 1 86 ? 7.130 -15.630 -2.098 1.00 95.69 86 PRO A O 1
ATOM 659 N N . VAL A 1 87 ? 7.444 -17.385 -3.456 1.00 94.25 87 VAL A N 1
ATOM 660 C CA . VAL A 1 87 ? 6.486 -18.250 -2.762 1.00 94.25 87 VAL A CA 1
ATOM 661 C C . VAL A 1 87 ? 7.075 -18.772 -1.452 1.00 94.25 87 VAL A C 1
ATOM 663 O O . VAL A 1 87 ? 8.241 -19.174 -1.389 1.00 94.25 87 VAL A O 1
ATOM 666 N N . ARG A 1 88 ? 6.258 -18.810 -0.394 1.00 92.56 88 ARG A N 1
ATOM 667 C CA . ARG A 1 88 ? 6.645 -19.448 0.868 1.00 92.56 88 ARG A CA 1
ATOM 668 C C . ARG A 1 88 ? 6.859 -20.942 0.622 1.00 92.56 88 ARG A C 1
ATOM 670 O O . ARG A 1 88 ? 5.918 -21.647 0.269 1.00 92.56 88 ARG A O 1
ATOM 677 N N . LYS A 1 89 ? 8.083 -21.425 0.838 1.00 88.31 89 LYS A N 1
ATOM 678 C CA . LYS A 1 89 ? 8.364 -22.864 0.897 1.00 88.31 89 LYS A CA 1
ATOM 679 C C . LYS A 1 89 ? 7.891 -23.392 2.255 1.00 88.31 89 LYS A C 1
ATOM 681 O O . LYS A 1 89 ? 8.152 -22.752 3.276 1.00 88.31 89 LYS A O 1
ATOM 686 N N . SER A 1 90 ? 7.123 -24.479 2.229 1.00 74.00 90 SER A N 1
ATOM 687 C CA . SER A 1 90 ? 6.648 -25.216 3.408 1.00 74.00 90 SER A CA 1
ATOM 688 C C . SER A 1 90 ? 7.791 -25.881 4.153 1.00 74.00 90 SER A C 1
ATOM 690 O O . SER A 1 90 ? 8.656 -26.443 3.442 1.00 74.00 90 SER A O 1
#

Sequence (90 aa):
MTTRAEVYAALDTERAYQDALWTPETTISGGLHTVTEWLVYMDSYLREAFDQVSRGPDPAATLAALNTVRKITAMGVACMEQNGAPVRKS

Mean predicted aligned error: 3.08 Å

Secondary structure (DSSP, 8-state):
---HHHHHHHHHHHHHHHHHHSSTTT-TTTT---HHHHHHHHHHHHHHHHHHHHHSPTTHHHHHHHHHHHHHHHHHHHHHHHH--PPPP-

Nearest PDB structures (foldseek):
  7bgn-assembly2_D  TM=5.422E-01  e=2.659E+00  Medicago truncatula
  5n6x-assembly1_A  TM=3.829E-01  e=6.550E+00  Legionella pneumophila